Protein AF-Q8MHQ2-F1 (afdb_monomer_lite)

Radius of gyration: 14.53 Å; chains: 1; bounding box: 29×18×37 Å

Sequence (32 aa):
MSWKKALRIPGDLRVATVTLMLAMLSSLLAEG

Secondary structure (DSSP, 8-state):
--GGGTSS--HHHHHHHHHHHHHHHHHHHHT-

Foldseek 3Di:
DDCVVVPPCPVVNVVVVVVVVVVVVVVVVVVD

Organism: Homo sapiens (NCBI:txid9606)

pLDDT: mean 78.42, std 13.42, range [52.72, 95.38]

Structure (mmCIF, N/CA/C/O backbone):
data_AF-Q8MHQ2-F1
#
_entry.id   AF-Q8MHQ2-F1
#
loop_
_atom_site.group_PDB
_atom_site.id
_atom_site.type_symbol
_atom_site.label_atom_id
_atom_site.label_alt_id
_atom_site.label_comp_id
_atom_site.label_asym_id
_atom_site.label_entity_id
_atom_site.label_seq_id
_atom_site.pdbx_PDB_ins_code
_atom_site.Cartn_x
_atom_site.Cartn_y
_atom_site.Cartn_z
_atom_site.occupancy
_atom_site.B_iso_or_equiv
_atom_site.auth_seq_id
_atom_site.auth_comp_id
_atom_site.auth_asym_id
_atom_site.auth_atom_id
_atom_site.pdbx_PDB_model_num
ATOM 1 N N . MET A 1 1 ? -9.454 14.361 23.597 1.00 52.72 1 MET A N 1
ATOM 2 C CA . MET A 1 1 ? -9.416 13.322 22.540 1.00 52.72 1 MET A CA 1
ATOM 3 C C . MET A 1 1 ? -8.167 12.472 22.748 1.00 52.72 1 MET A C 1
ATOM 5 O O . MET A 1 1 ? -7.089 13.037 22.852 1.00 52.72 1 MET A O 1
ATOM 9 N N . SER A 1 2 ? -8.304 11.154 22.934 1.00 66.50 2 SER A N 1
ATOM 10 C CA . SER A 1 2 ? -7.200 10.269 23.352 1.00 66.50 2 SER A CA 1
ATOM 11 C C . SER A 1 2 ? -6.211 10.006 22.211 1.00 66.50 2 SER A C 1
ATOM 13 O O . SER A 1 2 ? -6.575 9.409 21.199 1.00 66.50 2 SER A O 1
ATOM 15 N N . TRP A 1 3 ? -4.949 10.401 22.396 1.00 59.81 3 TRP A N 1
ATOM 16 C CA . TRP A 1 3 ? -3.853 10.230 21.428 1.00 59.81 3 TRP A CA 1
ATOM 17 C C . TRP A 1 3 ? -3.582 8.748 21.104 1.00 59.81 3 TRP A C 1
ATOM 19 O O . TRP A 1 3 ? -3.103 8.416 20.023 1.00 59.81 3 TRP A O 1
ATOM 29 N N . LYS A 1 4 ? -3.996 7.827 21.988 1.00 60.94 4 LYS A N 1
ATOM 30 C CA . LYS A 1 4 ? -3.950 6.373 21.749 1.00 60.94 4 LYS A CA 1
ATOM 31 C C . LYS A 1 4 ? -4.831 5.921 20.576 1.00 60.94 4 LYS A C 1
ATOM 33 O O . LYS A 1 4 ? -4.566 4.869 20.006 1.00 60.94 4 LYS A O 1
ATOM 38 N N . LYS A 1 5 ? -5.858 6.694 20.197 1.00 59.12 5 LYS A N 1
ATOM 39 C CA . LYS A 1 5 ? -6.706 6.397 19.029 1.00 59.12 5 LYS A CA 1
ATOM 40 C C . LYS A 1 5 ? -6.032 6.798 17.709 1.00 59.12 5 LYS A C 1
ATOM 42 O O . LYS A 1 5 ? -6.287 6.157 16.701 1.00 59.12 5 LYS A O 1
ATOM 47 N N . ALA A 1 6 ? -5.153 7.803 17.744 1.00 61.16 6 ALA A N 1
ATOM 48 C CA . ALA A 1 6 ? -4.380 8.273 16.593 1.00 61.16 6 ALA A CA 1
ATOM 49 C C . ALA A 1 6 ? -3.126 7.417 16.327 1.00 61.16 6 ALA A C 1
ATOM 51 O O . ALA A 1 6 ? -2.718 7.272 15.183 1.00 61.16 6 ALA A O 1
ATOM 52 N N . LEU A 1 7 ? -2.545 6.805 17.368 1.00 62.69 7 LEU A N 1
ATOM 53 C CA . LEU A 1 7 ? -1.373 5.923 17.241 1.00 62.69 7 LEU A CA 1
ATOM 54 C C . LEU A 1 7 ? -1.717 4.500 16.767 1.00 62.69 7 LEU A C 1
ATOM 56 O O . LEU A 1 7 ? -0.836 3.683 16.505 1.00 62.69 7 LEU A O 1
ATOM 60 N N . ARG A 1 8 ? -3.004 4.171 16.650 1.00 64.25 8 ARG A N 1
ATOM 61 C CA . ARG A 1 8 ? -3.423 2.942 15.987 1.00 64.25 8 ARG A CA 1
ATOM 62 C C . ARG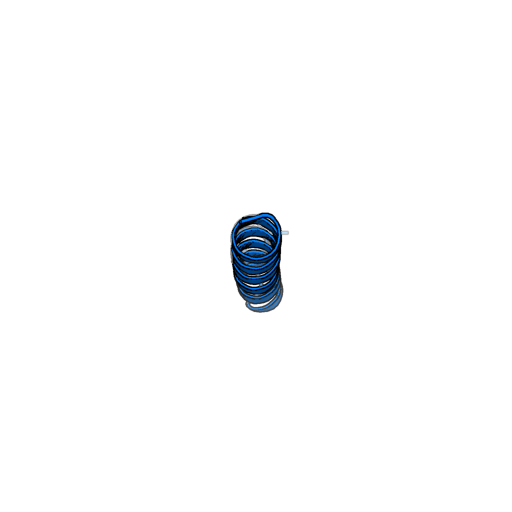 A 1 8 ? -3.239 3.208 14.500 1.00 64.25 8 ARG A C 1
ATOM 64 O O . ARG A 1 8 ? -4.117 3.819 13.903 1.00 64.25 8 ARG A O 1
ATOM 71 N N . ILE A 1 9 ? -2.074 2.829 13.960 1.00 64.88 9 ILE A N 1
ATOM 72 C CA . ILE A 1 9 ? -1.770 2.884 12.524 1.00 64.88 9 ILE A CA 1
ATOM 73 C C . ILE A 1 9 ? -3.041 2.419 11.808 1.00 64.88 9 ILE A C 1
ATOM 75 O O . ILE A 1 9 ? -3.424 1.255 11.990 1.00 64.88 9 ILE A O 1
ATOM 79 N N . PRO A 1 10 ? -3.765 3.317 11.111 1.00 72.56 10 PRO A N 1
ATOM 80 C CA . PRO A 1 10 ? -4.960 2.903 10.402 1.00 72.56 10 PRO A CA 1
ATOM 81 C C . PRO A 1 10 ? -4.508 1.813 9.437 1.00 72.56 10 PRO A C 1
ATOM 83 O O . PRO A 1 10 ? -3.414 1.917 8.883 1.00 72.56 10 PRO A O 1
ATOM 86 N N . GLY A 1 11 ? -5.285 0.736 9.284 1.00 75.81 11 GLY A N 1
ATOM 87 C CA . GLY A 1 11 ? -4.904 -0.374 8.397 1.00 75.81 11 GLY A CA 1
ATOM 88 C C . GLY A 1 11 ? -4.426 0.127 7.028 1.00 75.81 11 GLY A C 1
ATOM 89 O O . GLY A 1 11 ? -3.446 -0.384 6.496 1.00 75.81 11 GLY A O 1
ATOM 90 N N . ASP A 1 12 ? -5.026 1.227 6.572 1.00 77.81 12 ASP A N 1
ATOM 91 C CA . ASP A 1 12 ? -4.638 2.063 5.436 1.00 77.81 12 ASP A CA 1
ATOM 92 C C . ASP A 1 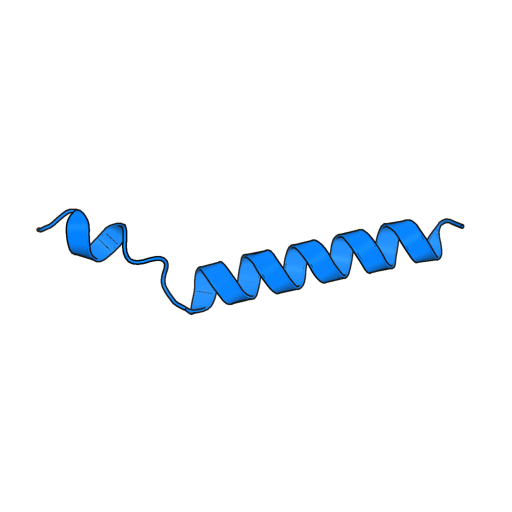12 ? -3.161 2.488 5.389 1.00 77.81 12 ASP A C 1
ATOM 94 O O . ASP A 1 12 ? -2.497 2.296 4.376 1.00 77.81 12 ASP A O 1
ATOM 98 N N . LEU A 1 13 ? -2.596 3.009 6.484 1.00 84.44 13 LEU A N 1
ATOM 99 C CA . LEU A 1 13 ? -1.203 3.469 6.512 1.00 84.44 13 LEU A CA 1
ATOM 100 C C . LEU A 1 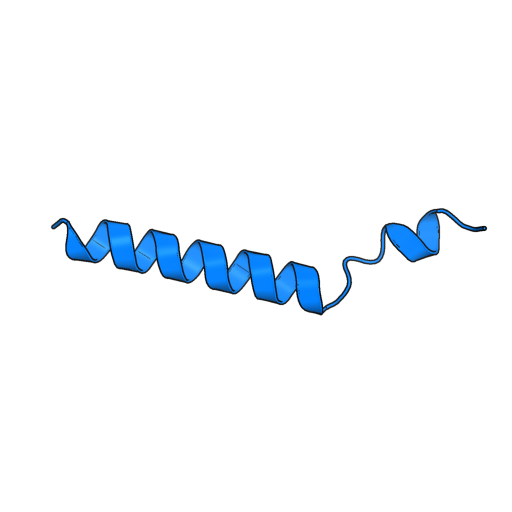13 ? -0.228 2.292 6.391 1.00 84.44 13 LEU A C 1
ATOM 102 O O . LEU A 1 13 ? 0.796 2.403 5.722 1.00 84.44 13 LEU A O 1
ATOM 106 N N . ARG A 1 14 ? -0.567 1.136 6.977 1.00 82.88 14 ARG A N 1
ATOM 107 C CA . ARG A 1 14 ? 0.229 -0.090 6.815 1.00 82.88 14 ARG A CA 1
ATOM 108 C C . ARG A 1 14 ? 0.202 -0.572 5.364 1.00 82.88 14 ARG A C 1
ATOM 110 O O . ARG A 1 14 ? 1.243 -0.965 4.846 1.00 82.88 14 ARG A O 1
ATOM 117 N N . VAL A 1 15 ? -0.964 -0.524 4.719 1.00 86.81 15 VAL A N 1
ATOM 118 C CA . VAL A 1 15 ? -1.112 -0.868 3.298 1.00 86.81 15 VAL A CA 1
ATOM 119 C C . VAL A 1 15 ? -0.302 0.100 2.435 1.00 86.81 15 VAL A C 1
ATOM 121 O O . VAL A 1 15 ? 0.485 -0.354 1.613 1.00 86.81 15 VAL A O 1
ATOM 124 N N . ALA A 1 16 ? -0.395 1.409 2.682 1.00 89.31 16 ALA A N 1
ATOM 125 C CA . ALA A 1 16 ? 0.370 2.420 1.955 1.00 89.31 16 ALA A CA 1
ATOM 126 C C . ALA A 1 16 ? 1.890 2.208 2.073 1.00 89.31 16 ALA A C 1
ATOM 128 O O . ALA A 1 16 ? 2.597 2.258 1.067 1.00 89.31 16 ALA A O 1
ATOM 129 N N . THR A 1 17 ? 2.399 1.908 3.273 1.00 90.56 17 THR A N 1
ATOM 130 C CA . THR A 1 17 ? 3.825 1.604 3.478 1.00 90.56 17 THR A CA 1
ATOM 131 C C . THR A 1 17 ? 4.266 0.346 2.730 1.00 90.56 17 THR A C 1
ATOM 133 O O . THR A 1 17 ? 5.328 0.351 2.111 1.00 90.56 17 THR A O 1
ATOM 136 N N . VAL A 1 18 ? 3.463 -0.723 2.755 1.00 90.25 18 VAL A N 1
ATOM 137 C CA . VAL A 1 18 ? 3.780 -1.973 2.043 1.00 90.25 18 VAL A CA 1
ATOM 138 C C . VAL A 1 18 ? 3.775 -1.757 0.530 1.00 90.25 18 VAL A C 1
ATOM 140 O O . VAL A 1 18 ? 4.715 -2.174 -0.143 1.00 90.25 18 VAL A O 1
ATOM 143 N N . THR A 1 19 ? 2.772 -1.053 0.002 1.00 92.88 19 THR A N 1
ATOM 144 C CA . THR A 1 19 ? 2.686 -0.698 -1.421 1.00 92.88 19 THR A CA 1
ATOM 145 C C . THR A 1 19 ? 3.882 0.143 -1.860 1.00 92.88 19 THR A C 1
ATOM 147 O O . THR A 1 19 ? 4.463 -0.124 -2.909 1.00 92.88 19 THR A O 1
ATOM 150 N N . LEU A 1 20 ? 4.301 1.115 -1.045 1.00 93.81 20 LEU A N 1
ATOM 151 C CA . LEU A 1 20 ? 5.476 1.938 -1.328 1.00 93.81 20 LEU A CA 1
ATOM 152 C C . LEU A 1 20 ? 6.774 1.113 -1.336 1.00 93.81 20 LEU A C 1
ATOM 154 O O . LEU A 1 20 ? 7.576 1.259 -2.255 1.00 93.81 20 LEU A O 1
ATOM 158 N N . MET A 1 21 ? 6.970 0.218 -0.358 1.00 95.38 21 MET A N 1
ATOM 159 C CA . MET A 1 21 ? 8.129 -0.690 -0.329 1.00 95.38 21 MET A CA 1
ATOM 160 C C . MET A 1 21 ? 8.182 -1.597 -1.561 1.00 95.38 21 MET A C 1
ATOM 162 O O . MET A 1 21 ? 9.249 -1.774 -2.146 1.00 95.38 21 MET A O 1
ATOM 166 N N . LEU A 1 22 ? 7.037 -2.143 -1.975 1.00 94.94 22 LEU A N 1
ATOM 167 C CA . LEU A 1 22 ? 6.919 -2.958 -3.186 1.00 94.94 22 LEU A CA 1
ATOM 168 C C . LEU A 1 22 ? 7.241 -2.157 -4.449 1.00 94.94 22 LEU A C 1
ATOM 170 O O . LEU A 1 22 ? 7.982 -2.642 -5.301 1.00 94.94 22 LEU A O 1
ATOM 174 N N . ALA A 1 23 ? 6.736 -0.928 -4.554 1.00 93.19 23 ALA A N 1
ATOM 175 C CA . ALA A 1 23 ? 7.028 -0.048 -5.679 1.00 93.19 23 ALA A CA 1
ATOM 176 C C . ALA A 1 23 ? 8.525 0.294 -5.760 1.00 93.19 23 ALA A C 1
ATOM 178 O O . ALA A 1 23 ? 9.109 0.215 -6.839 1.00 93.19 23 ALA A O 1
ATOM 179 N N . MET A 1 24 ? 9.170 0.604 -4.628 1.00 94.56 24 MET A N 1
ATOM 180 C CA . MET A 1 24 ? 10.613 0.873 -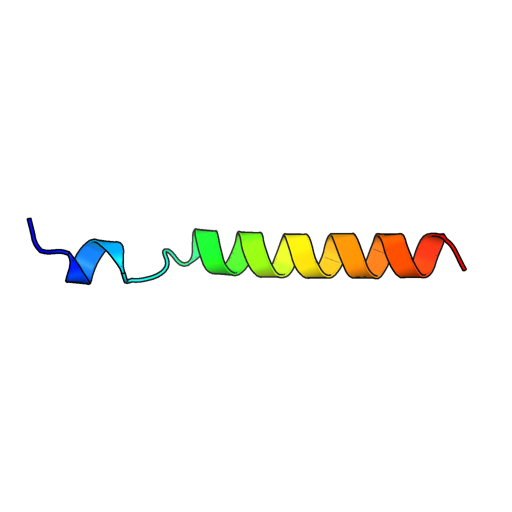4.598 1.00 94.56 24 MET A CA 1
ATOM 181 C C . MET A 1 24 ? 11.436 -0.360 -4.973 1.00 94.56 24 MET A C 1
ATOM 183 O O . MET A 1 24 ? 12.364 -0.234 -5.763 1.00 94.56 24 MET A O 1
ATOM 187 N N . LEU A 1 25 ? 11.084 -1.546 -4.465 1.00 93.75 25 LEU A N 1
ATOM 188 C CA . LEU A 1 25 ? 11.741 -2.802 -4.845 1.00 93.75 25 LEU A CA 1
ATOM 189 C C . LEU A 1 25 ? 11.592 -3.096 -6.339 1.00 93.75 25 LEU A C 1
ATOM 191 O O . LEU A 1 25 ? 12.559 -3.491 -6.981 1.00 93.75 25 LEU A O 1
ATOM 195 N N . SER A 1 26 ? 10.401 -2.873 -6.897 1.00 87.75 26 SER A N 1
ATOM 196 C CA . SER A 1 26 ? 10.160 -3.042 -8.331 1.00 87.75 26 SER A CA 1
ATOM 197 C C . SER A 1 26 ? 10.970 -2.052 -9.164 1.00 87.75 26 SER A C 1
ATOM 199 O O . SER A 1 26 ? 11.476 -2.431 -10.214 1.00 87.75 26 SER A O 1
ATOM 201 N N . SER A 1 27 ? 11.095 -0.802 -8.711 1.00 86.56 27 SER A N 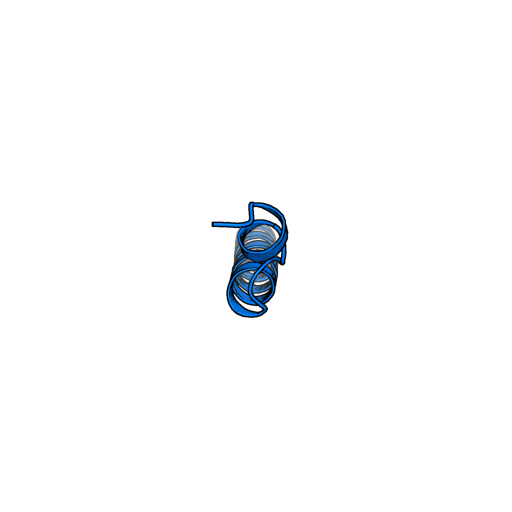1
ATOM 202 C CA . SER A 1 27 ? 11.902 0.214 -9.391 1.00 86.56 27 SER A CA 1
ATOM 203 C C . SER A 1 27 ? 13.384 -0.150 -9.355 1.00 86.56 27 SER A C 1
ATOM 205 O O . SER A 1 27 ? 14.036 -0.129 -10.388 1.00 86.56 27 SER A O 1
ATOM 207 N N . LEU A 1 28 ? 13.893 -0.560 -8.189 1.00 85.12 28 LEU A N 1
ATOM 208 C CA . LEU A 1 28 ? 15.273 -1.025 -8.013 1.00 85.12 28 LEU A CA 1
ATOM 209 C C . LEU A 1 28 ? 15.605 -2.230 -8.897 1.00 85.12 28 LEU A C 1
ATOM 211 O O . LEU A 1 28 ? 16.726 -2.341 -9.377 1.00 85.12 28 LEU A O 1
ATOM 215 N N . LEU A 1 29 ? 14.646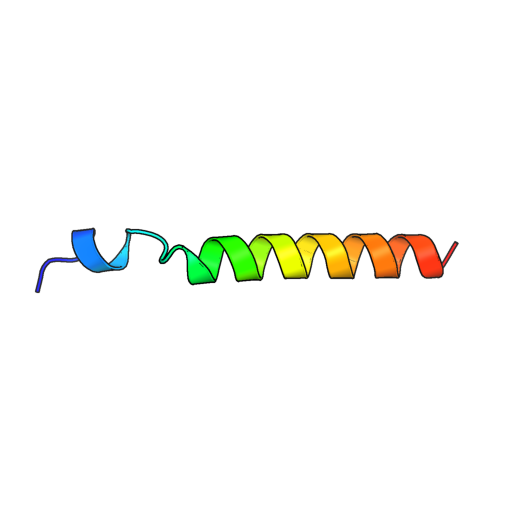 -3.134 -9.103 1.00 79.69 29 LEU A N 1
ATOM 216 C CA . LEU A 1 29 ? 14.837 -4.315 -9.942 1.00 79.69 29 LEU A CA 1
ATOM 217 C C . LEU A 1 29 ? 14.751 -3.998 -11.443 1.00 79.69 29 LEU A C 1
ATOM 219 O O . LEU A 1 29 ? 15.344 -4.708 -12.244 1.00 79.69 29 LEU A O 1
ATOM 223 N N . ALA A 1 30 ? 14.012 -2.953 -11.826 1.00 79.38 30 ALA A N 1
ATOM 224 C CA . ALA A 1 30 ? 13.863 -2.528 -13.218 1.00 79.38 30 ALA A CA 1
ATOM 225 C C . ALA A 1 30 ? 15.074 -1.738 -13.748 1.00 79.38 30 ALA A C 1
ATOM 227 O O . ALA A 1 30 ? 15.231 -1.616 -14.959 1.00 79.38 30 ALA A O 1
ATOM 228 N N . GLU A 1 31 ? 15.916 -1.209 -12.858 1.00 73.62 31 GLU A N 1
ATOM 229 C CA . GLU A 1 31 ? 17.159 -0.507 -13.209 1.00 73.62 31 GLU A CA 1
ATOM 230 C C . GLU A 1 31 ? 18.395 -1.436 -13.276 1.00 73.62 31 GLU A C 1
ATOM 232 O O . GLU A 1 31 ? 19.521 -0.942 -13.358 1.00 73.62 31 GLU A O 1
ATOM 237 N N . GLY A 1 32 ? 18.197 -2.764 -13.232 1.00 56.28 32 GLY A N 1
ATOM 238 C CA . GLY A 1 32 ? 19.241 -3.799 -13.328 1.00 56.28 32 GLY A CA 1
ATOM 239 C C . GLY A 1 32 ? 19.374 -4.445 -14.703 1.00 56.28 32 GLY A C 1
ATOM 240 O O . GLY A 1 32 ? 18.335 -4.651 -15.368 1.00 56.28 32 GLY A O 1
#